Protein AF-A0A917V387-F1 (afdb_monomer_lite)

Structure (mmCIF, N/CA/C/O backbone):
data_AF-A0A917V387-F1
#
_entry.id   AF-A0A917V387-F1
#
loop_
_atom_site.group_PDB
_atom_site.id
_atom_site.type_symbol
_atom_site.label_atom_id
_atom_site.label_alt_id
_atom_site.label_comp_id
_atom_site.label_asym_id
_atom_site.label_entity_id
_atom_site.label_seq_id
_atom_site.pdbx_PDB_ins_code
_atom_site.Cartn_x
_atom_site.Cartn_y
_atom_site.Cartn_z
_atom_site.occupancy
_atom_site.B_iso_or_equiv
_atom_site.auth_seq_id
_atom_site.auth_comp_id
_atom_site.auth_asym_id
_atom_site.auth_atom_id
_atom_site.pdbx_PDB_model_num
ATOM 1 N N . MET A 1 1 ? 35.475 -2.273 1.346 1.00 49.72 1 MET A N 1
ATOM 2 C CA . MET A 1 1 ? 34.022 -1.994 1.319 1.00 49.72 1 MET A CA 1
ATOM 3 C C . MET A 1 1 ? 33.375 -2.943 0.324 1.00 49.72 1 MET A C 1
ATOM 5 O O . MET A 1 1 ? 33.322 -2.626 -0.855 1.00 49.72 1 MET A O 1
ATOM 9 N N . THR A 1 2 ? 32.951 -4.127 0.762 1.00 61.50 2 THR A N 1
ATOM 10 C CA . THR A 1 2 ? 32.166 -5.027 -0.096 1.00 61.50 2 THR A CA 1
ATOM 11 C C . THR A 1 2 ? 30.711 -4.591 0.020 1.00 61.50 2 THR A C 1
ATOM 13 O O . THR A 1 2 ? 30.075 -4.845 1.039 1.00 61.50 2 THR A O 1
ATOM 16 N N . GLY A 1 3 ? 30.216 -3.834 -0.960 1.00 68.38 3 GLY A N 1
ATOM 17 C CA . GLY A 1 3 ? 28.802 -3.470 -1.025 1.00 68.38 3 GLY A CA 1
ATOM 18 C C . GLY A 1 3 ? 27.975 -4.696 -1.400 1.00 68.38 3 GLY A C 1
ATOM 19 O O . GLY A 1 3 ? 28.321 -5.392 -2.353 1.00 68.38 3 GLY A O 1
ATOM 20 N N . ALA A 1 4 ? 26.913 -4.981 -0.647 1.00 75.94 4 ALA A N 1
ATOM 21 C CA . ALA A 1 4 ? 25.945 -5.999 -1.035 1.00 75.94 4 ALA A CA 1
ATOM 22 C C . ALA A 1 4 ? 25.326 -5.629 -2.393 1.00 75.94 4 ALA A C 1
ATOM 24 O O . ALA A 1 4 ? 25.021 -4.459 -2.638 1.00 75.94 4 ALA A O 1
ATOM 25 N N . ALA A 1 5 ? 25.162 -6.614 -3.278 1.00 79.31 5 ALA A N 1
ATOM 26 C CA . ALA A 1 5 ? 24.484 -6.403 -4.551 1.00 79.31 5 ALA A CA 1
ATOM 27 C C . ALA A 1 5 ? 23.027 -5.958 -4.306 1.00 79.31 5 ALA A C 1
ATOM 29 O O . ALA A 1 5 ? 22.403 -6.432 -3.351 1.00 79.31 5 ALA A O 1
ATOM 30 N N . PRO A 1 6 ? 22.474 -5.058 -5.138 1.00 82.81 6 PRO A N 1
ATOM 31 C CA . PRO A 1 6 ? 21.083 -4.650 -5.009 1.00 82.81 6 PRO A CA 1
ATOM 32 C C . PRO A 1 6 ? 20.161 -5.857 -5.211 1.00 82.81 6 PRO A C 1
ATOM 34 O O . PRO A 1 6 ? 20.354 -6.652 -6.131 1.00 82.81 6 PRO A O 1
ATOM 37 N N . ALA A 1 7 ? 19.163 -5.992 -4.338 1.00 87.50 7 ALA A N 1
ATOM 38 C CA . ALA A 1 7 ? 18.153 -7.034 -4.459 1.00 87.50 7 ALA A CA 1
ATOM 39 C C . ALA A 1 7 ? 17.296 -6.815 -5.723 1.00 87.50 7 ALA A C 1
ATOM 41 O O . ALA A 1 7 ? 17.080 -5.663 -6.121 1.00 87.50 7 ALA A O 1
ATOM 42 N N . PRO A 1 8 ? 16.794 -7.892 -6.356 1.00 91.25 8 PRO A N 1
ATOM 43 C CA . PRO A 1 8 ? 15.844 -7.764 -7.452 1.00 91.25 8 PRO A CA 1
ATOM 44 C C . PRO A 1 8 ? 14.556 -7.080 -6.977 1.00 91.25 8 PRO A C 1
ATOM 46 O O . PRO A 1 8 ? 14.179 -7.165 -5.808 1.00 91.25 8 PRO A O 1
ATOM 49 N N . PHE A 1 9 ? 13.872 -6.404 -7.900 1.00 89.12 9 PHE A N 1
ATOM 50 C CA . PHE A 1 9 ? 12.580 -5.788 -7.610 1.00 89.12 9 PHE A CA 1
ATOM 51 C C . PHE A 1 9 ? 11.523 -6.867 -7.287 1.00 89.12 9 PHE A C 1
ATOM 53 O O . PHE A 1 9 ? 11.428 -7.843 -8.038 1.00 89.12 9 PHE A O 1
ATOM 60 N N . PRO A 1 10 ? 10.723 -6.709 -6.213 1.00 93.06 10 PRO A N 1
ATOM 61 C CA . PRO A 1 10 ? 9.738 -7.703 -5.789 1.00 93.06 10 PRO A CA 1
ATOM 62 C C . PRO A 1 10 ? 8.468 -7.619 -6.649 1.00 93.06 10 PRO A C 1
ATOM 64 O O . PRO A 1 10 ? 7.495 -6.950 -6.304 1.00 93.06 10 PRO A O 1
ATOM 67 N N . TRP A 1 11 ? 8.489 -8.277 -7.809 1.00 94.50 11 TRP A N 1
ATOM 68 C CA . TRP A 1 11 ? 7.373 -8.246 -8.760 1.00 94.50 11 TRP A CA 1
ATOM 69 C C . TRP A 1 11 ? 6.079 -8.839 -8.207 1.00 94.50 11 TRP A C 1
ATOM 71 O O . TRP A 1 11 ? 5.016 -8.267 -8.446 1.00 94.50 11 TRP A O 1
ATOM 81 N N . ASP A 1 12 ? 6.170 -9.935 -7.455 1.00 96.62 12 ASP A N 1
ATOM 82 C CA . ASP A 1 12 ? 4.997 -10.626 -6.916 1.00 96.62 12 ASP A CA 1
ATOM 83 C C . ASP A 1 12 ? 4.232 -9.729 -5.932 1.00 96.62 12 ASP A C 1
ATOM 85 O O . ASP A 1 12 ? 3.039 -9.496 -6.120 1.00 96.62 12 ASP A O 1
ATOM 89 N N . ASP A 1 13 ? 4.931 -9.106 -4.976 1.00 94.38 13 ASP A N 1
ATOM 90 C CA . ASP A 1 13 ? 4.329 -8.182 -4.002 1.00 94.38 13 ASP A CA 1
ATOM 91 C C . ASP A 1 13 ? 3.679 -6.965 -4.682 1.00 94.38 13 ASP A C 1
ATOM 93 O O . ASP A 1 13 ? 2.602 -6.499 -4.286 1.00 94.38 13 ASP A O 1
ATOM 97 N N . ALA A 1 14 ? 4.339 -6.428 -5.715 1.00 95.00 14 ALA A N 1
ATOM 98 C CA . ALA A 1 14 ? 3.841 -5.283 -6.469 1.00 95.00 14 ALA A CA 1
ATOM 99 C C . ALA A 1 14 ? 2.546 -5.625 -7.224 1.00 95.00 14 ALA A C 1
ATOM 101 O O . ALA A 1 14 ? 1.592 -4.843 -7.184 1.00 95.00 14 ALA A O 1
ATOM 102 N N . LEU A 1 15 ? 2.500 -6.792 -7.874 1.00 96.50 15 LEU A N 1
ATOM 103 C CA . LEU A 1 15 ? 1.325 -7.272 -8.602 1.00 96.50 15 LEU A CA 1
ATOM 104 C C . LEU A 1 15 ? 0.182 -7.641 -7.652 1.00 96.50 15 LEU A C 1
ATOM 106 O O . LEU A 1 15 ? -0.953 -7.229 -7.894 1.00 96.50 15 LEU A O 1
ATOM 110 N N . GLU A 1 16 ? 0.467 -8.343 -6.553 1.00 96.19 16 GLU A N 1
ATOM 111 C CA . GLU A 1 16 ? -0.535 -8.697 -5.542 1.00 96.19 16 GLU A CA 1
ATOM 112 C C . GLU A 1 16 ? -1.186 -7.439 -4.955 1.00 96.19 16 GLU A C 1
ATOM 114 O O . GLU A 1 16 ? -2.414 -7.324 -4.897 1.00 96.19 16 GLU A O 1
ATOM 119 N N . THR A 1 17 ? -0.372 -6.444 -4.590 1.00 95.31 17 THR A N 1
ATOM 120 C CA . THR A 1 17 ? -0.874 -5.203 -3.992 1.00 95.31 17 THR A CA 1
ATOM 121 C C . THR A 1 17 ? -1.692 -4.371 -4.985 1.00 95.31 17 THR A C 1
ATOM 123 O O . THR A 1 17 ? -2.738 -3.820 -4.622 1.00 95.31 17 THR A O 1
ATOM 126 N N . ALA A 1 18 ? -1.228 -4.265 -6.235 1.00 96.31 18 ALA A N 1
ATOM 127 C CA . ALA A 1 18 ? -1.898 -3.487 -7.272 1.00 96.31 18 ALA A CA 1
ATOM 128 C C . ALA A 1 18 ? -3.238 -4.105 -7.686 1.00 96.31 18 ALA A C 1
ATOM 130 O O . ALA A 1 18 ? -4.253 -3.408 -7.716 1.00 96.31 18 ALA A O 1
ATOM 131 N N . LEU A 1 19 ? -3.256 -5.407 -7.971 1.00 97.19 19 LEU A N 1
ATOM 132 C CA . LEU A 1 19 ? -4.442 -6.089 -8.490 1.00 97.19 19 LEU A CA 1
ATOM 133 C C . LEU A 1 19 ? -5.452 -6.443 -7.385 1.00 97.19 19 LEU A C 1
ATOM 135 O O . LEU A 1 19 ? -6.641 -6.574 -7.667 1.00 97.19 19 LEU A O 1
ATOM 139 N N . GLY A 1 20 ? -5.002 -6.579 -6.133 1.00 95.31 20 GLY A N 1
ATOM 140 C CA . GLY A 1 20 ? -5.855 -6.859 -4.980 1.00 95.31 20 GLY A CA 1
ATOM 141 C C . GLY A 1 20 ? -6.261 -5.586 -4.221 1.00 95.31 20 GLY A C 1
ATOM 142 O O . GLY A 1 20 ? -7.235 -4.935 -4.599 1.00 95.31 20 GLY A O 1
ATOM 143 N N . PRO A 1 21 ? -5.554 -5.201 -3.139 1.00 93.25 21 PRO A N 1
ATOM 144 C CA . PRO A 1 21 ? -5.927 -4.082 -2.265 1.00 93.25 21 PRO A CA 1
ATOM 145 C C . PRO A 1 21 ? -6.208 -2.739 -2.956 1.00 93.25 21 PRO A C 1
ATOM 147 O O . PRO A 1 21 ? -7.069 -1.979 -2.486 1.00 93.25 21 PRO A O 1
ATOM 150 N N . LEU A 1 22 ? -5.471 -2.422 -4.028 1.00 94.56 22 LEU A N 1
ATOM 151 C CA . LEU A 1 22 ? -5.652 -1.195 -4.810 1.00 94.56 22 LEU A CA 1
ATOM 152 C C . LEU A 1 22 ? -6.750 -1.310 -5.876 1.00 94.56 22 LEU A C 1
ATOM 154 O O . LEU A 1 22 ? -7.275 -0.281 -6.299 1.00 94.56 22 LEU A O 1
ATOM 158 N N . GLY A 1 23 ? -7.112 -2.528 -6.290 1.00 96.19 23 GLY A N 1
ATOM 159 C CA . GLY A 1 23 ? -8.125 -2.780 -7.318 1.00 96.19 23 GLY A CA 1
ATOM 160 C C . GLY A 1 23 ? -7.757 -2.237 -8.702 1.00 96.19 23 GLY A C 1
ATOM 161 O O . GLY A 1 23 ? -8.645 -1.908 -9.488 1.00 96.19 23 GLY A O 1
ATOM 162 N N . TRP A 1 24 ? -6.465 -2.080 -8.998 1.00 97.31 24 TRP A N 1
ATOM 163 C CA . TRP A 1 24 ? -6.008 -1.631 -10.309 1.00 97.31 24 TRP A CA 1
ATOM 164 C C . TRP A 1 24 ? -6.173 -2.734 -11.348 1.00 97.31 24 TRP A C 1
ATOM 166 O O . TRP A 1 24 ? -6.018 -3.920 -11.065 1.00 97.31 24 TRP A O 1
ATOM 176 N N . THR A 1 25 ? -6.443 -2.333 -12.588 1.00 98.12 25 THR A N 1
ATOM 177 C CA . THR A 1 25 ? -6.346 -3.256 -13.722 1.00 98.12 25 THR A CA 1
ATOM 178 C C . THR A 1 25 ? -4.876 -3.484 -14.095 1.00 98.12 25 THR A C 1
ATOM 180 O O . THR A 1 25 ? -4.036 -2.621 -13.809 1.00 98.12 25 THR A O 1
ATOM 183 N N . PRO A 1 26 ? -4.543 -4.581 -14.801 1.00 97.69 26 PRO A N 1
ATOM 184 C CA . PRO A 1 26 ? -3.194 -4.777 -15.327 1.00 97.69 26 PRO A CA 1
ATOM 185 C C . PRO A 1 26 ? -2.700 -3.613 -16.202 1.00 97.69 26 PRO A C 1
ATOM 187 O O . PRO A 1 26 ? -1.539 -3.232 -16.094 1.00 97.69 26 PRO A O 1
ATOM 190 N N . ASP A 1 27 ? -3.564 -3.001 -17.024 1.00 98.44 27 ASP A N 1
ATOM 191 C CA . ASP A 1 27 ? -3.186 -1.839 -17.852 1.00 98.44 27 ASP A CA 1
ATOM 192 C C . ASP A 1 27 ? -2.830 -0.620 -16.988 1.00 98.44 27 ASP A C 1
ATOM 194 O O . ASP A 1 27 ? -1.802 0.018 -17.210 1.00 98.44 27 ASP A O 1
ATOM 198 N N . THR A 1 28 ? -3.619 -0.342 -15.944 1.00 98.25 28 THR A N 1
ATOM 199 C CA . THR A 1 28 ? -3.317 0.734 -14.988 1.00 98.25 28 THR A CA 1
ATOM 200 C C . THR A 1 28 ? -1.967 0.512 -14.307 1.00 98.25 28 THR A C 1
ATOM 202 O O . THR A 1 28 ? -1.178 1.448 -14.2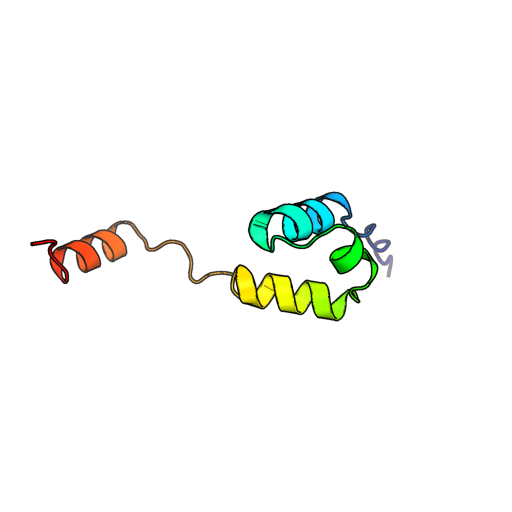09 1.00 98.25 28 THR A O 1
ATOM 205 N N . PHE A 1 29 ? -1.676 -0.723 -13.883 1.00 97.56 29 PHE A N 1
ATOM 206 C CA . PHE A 1 29 ? -0.396 -1.072 -13.266 1.00 97.56 29 PHE A CA 1
ATOM 207 C C . PHE A 1 29 ? 0.786 -0.851 -14.216 1.00 97.56 29 PHE A C 1
ATOM 209 O O . PHE A 1 29 ? 1.750 -0.193 -13.838 1.00 97.56 29 PHE A O 1
ATOM 216 N N . TRP A 1 30 ? 0.700 -1.335 -15.458 1.00 96.88 30 TRP A N 1
ATOM 217 C CA . TRP A 1 30 ? 1.799 -1.209 -16.422 1.00 96.88 30 TRP A CA 1
ATOM 218 C C . TRP A 1 30 ? 2.025 0.218 -16.929 1.00 96.88 30 TRP A C 1
ATOM 220 O O . TRP A 1 30 ? 3.126 0.540 -17.375 1.00 96.88 30 TRP A O 1
ATOM 230 N N . ARG A 1 31 ? 1.008 1.083 -16.857 1.00 98.12 31 ARG A N 1
ATOM 231 C CA . ARG A 1 31 ? 1.134 2.514 -17.176 1.00 98.12 31 ARG A CA 1
ATOM 232 C C . ARG A 1 31 ? 1.657 3.350 -16.015 1.00 98.12 31 ARG A C 1
ATOM 234 O O . ARG A 1 31 ? 2.152 4.449 -16.252 1.00 98.12 31 ARG A O 1
ATOM 241 N N . ALA A 1 32 ? 1.518 2.861 -14.787 1.00 97.38 32 ALA A N 1
ATOM 242 C CA . ALA A 1 32 ? 1.961 3.578 -13.608 1.00 97.38 32 ALA A CA 1
ATOM 243 C C . ALA A 1 32 ? 3.488 3.572 -13.494 1.00 97.38 32 ALA A C 1
ATOM 245 O O . ALA A 1 32 ? 4.175 2.590 -13.779 1.00 97.38 32 ALA A O 1
ATOM 246 N N . THR A 1 33 ? 4.031 4.677 -13.004 1.00 96.12 33 THR A N 1
ATOM 247 C CA . THR A 1 33 ? 5.435 4.759 -12.611 1.00 96.12 33 THR A CA 1
ATOM 248 C C . THR A 1 33 ? 5.646 4.127 -11.227 1.00 96.12 33 THR A C 1
ATOM 250 O O . THR A 1 33 ? 4.740 4.137 -10.387 1.00 96.12 33 THR A O 1
ATOM 253 N N . PRO A 1 34 ? 6.866 3.660 -10.897 1.00 92.25 34 PRO A N 1
ATOM 254 C CA . PRO A 1 34 ? 7.165 3.137 -9.559 1.00 92.25 34 PRO A CA 1
ATOM 255 C C . PRO A 1 34 ? 6.863 4.125 -8.419 1.00 92.25 34 PRO A C 1
ATOM 257 O O . PRO A 1 34 ? 6.467 3.725 -7.324 1.00 92.25 34 PRO A O 1
ATOM 260 N N . ARG A 1 35 ? 7.014 5.434 -8.669 1.00 94.25 35 ARG A N 1
ATOM 261 C CA . ARG A 1 35 ? 6.697 6.489 -7.694 1.00 94.25 35 ARG A CA 1
ATOM 262 C C . ARG A 1 35 ? 5.190 6.601 -7.445 1.00 94.25 35 ARG A C 1
ATOM 264 O O . ARG A 1 35 ? 4.785 6.815 -6.305 1.00 94.25 35 ARG A O 1
ATOM 271 N N . GLU A 1 36 ? 4.375 6.458 -8.485 1.00 96.50 36 GLU A N 1
ATOM 272 C CA . GLU A 1 36 ? 2.913 6.455 -8.367 1.00 96.50 36 GLU A CA 1
ATOM 273 C C . GLU A 1 36 ? 2.415 5.196 -7.666 1.00 96.50 36 GLU A C 1
ATOM 275 O O . GLU A 1 36 ? 1.567 5.303 -6.783 1.00 96.50 36 GLU A O 1
ATOM 280 N N . LEU A 1 37 ? 2.997 4.031 -7.972 1.00 94.38 37 LEU A N 1
ATOM 281 C CA . LEU A 1 37 ? 2.713 2.796 -7.244 1.00 94.38 37 LEU A CA 1
ATOM 282 C C . LEU A 1 37 ? 2.997 2.972 -5.745 1.00 94.38 37 LEU A C 1
ATOM 284 O O . LEU A 1 37 ? 2.122 2.720 -4.920 1.00 94.38 37 LEU A O 1
ATOM 288 N N . ALA A 1 38 ? 4.175 3.489 -5.379 1.00 92.06 38 ALA A N 1
ATOM 289 C CA . ALA A 1 38 ? 4.523 3.737 -3.979 1.00 92.06 38 ALA A CA 1
ATOM 290 C C . ALA A 1 38 ? 3.543 4.706 -3.285 1.00 92.06 38 ALA A C 1
ATOM 292 O O . ALA A 1 38 ? 3.155 4.485 -2.135 1.00 92.06 38 ALA A O 1
ATOM 293 N N . ALA A 1 39 ? 3.110 5.762 -3.982 1.00 93.69 39 ALA A N 1
ATOM 294 C CA . ALA A 1 39 ? 2.128 6.710 -3.461 1.00 93.69 39 ALA A CA 1
ATOM 295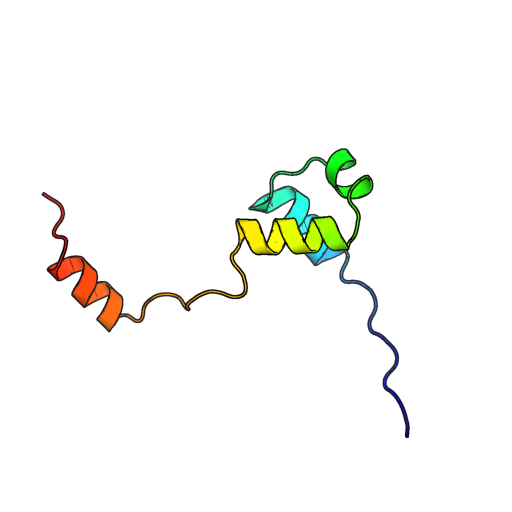 C C . ALA A 1 39 ? 0.740 6.072 -3.275 1.00 93.69 39 ALA A C 1
ATOM 297 O O . ALA A 1 39 ? 0.104 6.293 -2.243 1.00 93.69 39 ALA A O 1
ATOM 298 N N . ALA A 1 40 ? 0.292 5.253 -4.230 1.00 93.88 40 ALA A N 1
ATOM 299 C CA . ALA A 1 40 ? -0.983 4.545 -4.167 1.00 93.88 40 ALA A CA 1
ATOM 300 C C . ALA A 1 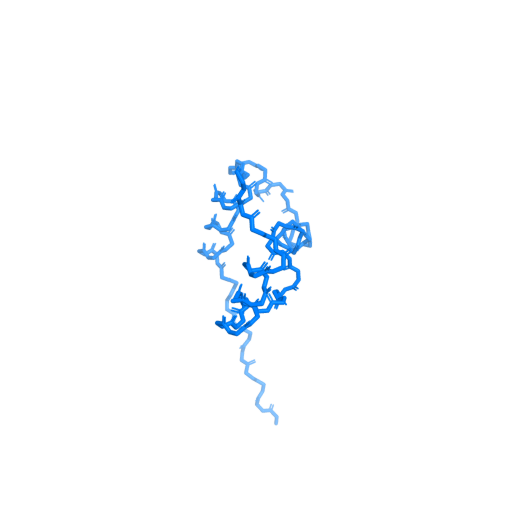40 ? -1.013 3.543 -3.004 1.00 93.88 40 ALA A C 1
ATOM 302 O O . ALA A 1 40 ? -1.951 3.551 -2.203 1.00 93.88 40 ALA A O 1
ATOM 303 N N . VAL A 1 41 ? 0.053 2.748 -2.853 1.00 91.50 41 VAL A N 1
ATOM 304 C CA . VAL A 1 41 ? 0.229 1.806 -1.737 1.00 91.50 41 VAL A CA 1
ATOM 305 C C . VAL A 1 41 ? 0.170 2.540 -0.396 1.00 91.50 41 VAL A C 1
ATOM 307 O O . VAL A 1 41 ? -0.609 2.162 0.480 1.00 91.50 41 VAL A O 1
ATOM 310 N N . ALA A 1 42 ? 0.925 3.634 -0.248 1.00 89.44 42 ALA A N 1
ATOM 311 C CA . ALA A 1 42 ? 0.933 4.431 0.977 1.00 89.44 42 ALA A CA 1
ATOM 312 C C . ALA A 1 42 ? -0.426 5.087 1.280 1.00 89.44 42 ALA A C 1
ATOM 314 O O . ALA A 1 42 ? -0.802 5.201 2.446 1.00 89.44 42 ALA A O 1
ATOM 315 N N . GLY A 1 43 ? -1.163 5.522 0.252 1.00 88.75 43 GLY A N 1
ATOM 316 C CA . GLY A 1 43 ? -2.494 6.109 0.405 1.00 88.75 43 GLY A CA 1
ATOM 317 C C . GLY A 1 43 ? -3.558 5.089 0.816 1.00 88.75 43 GLY A C 1
ATOM 318 O O . GLY A 1 43 ? -4.428 5.405 1.623 1.00 88.75 43 GLY A O 1
ATOM 319 N N . ARG A 1 44 ? -3.480 3.857 0.296 1.00 84.19 44 ARG A N 1
ATOM 320 C CA . ARG A 1 44 ? -4.473 2.803 0.556 1.00 84.19 44 ARG A CA 1
ATOM 321 C C . ARG A 1 44 ? -4.232 2.050 1.858 1.00 84.19 44 ARG A C 1
ATOM 323 O O . ARG A 1 44 ? -5.183 1.773 2.580 1.00 84.19 44 ARG A O 1
ATOM 330 N N . LEU A 1 45 ? -2.981 1.690 2.133 1.00 76.94 45 LEU A N 1
ATOM 331 C CA . LEU A 1 45 ? -2.605 0.870 3.291 1.00 76.94 45 LEU A CA 1
ATOM 332 C C . LEU A 1 45 ? -2.140 1.714 4.488 1.00 76.94 45 LEU A C 1
ATOM 334 O O . LEU A 1 45 ? -1.885 1.177 5.568 1.00 76.94 45 LEU A O 1
ATOM 338 N N . GLY A 1 46 ? -2.047 3.034 4.301 1.00 72.31 46 GLY A N 1
ATOM 339 C CA . GLY A 1 46 ? -1.390 3.947 5.225 1.00 72.31 46 GLY A CA 1
ATOM 340 C C . GLY A 1 46 ? 0.135 3.845 5.125 1.00 72.31 46 GLY A C 1
ATOM 341 O O . GLY A 1 46 ? 0.699 2.799 4.799 1.00 72.31 46 GLY A O 1
ATOM 342 N N . ARG A 1 47 ? 0.847 4.932 5.441 1.00 64.94 47 ARG A N 1
ATOM 343 C CA . ARG A 1 47 ? 2.294 4.858 5.700 1.00 64.94 47 ARG A CA 1
ATOM 344 C C . ARG A 1 47 ? 2.471 4.048 6.979 1.00 64.94 47 ARG A C 1
ATOM 346 O O . ARG A 1 47 ? 2.129 4.577 8.026 1.00 64.94 47 ARG A O 1
ATOM 353 N N . ALA A 1 48 ? 2.909 2.792 6.875 1.00 56.84 48 ALA A N 1
ATOM 354 C CA . ALA A 1 48 ? 3.237 1.905 7.998 1.00 56.84 48 ALA A CA 1
ATOM 355 C C . ALA A 1 48 ? 2.424 2.200 9.279 1.00 56.84 48 ALA A C 1
ATOM 357 O O . ALA A 1 48 ? 2.912 2.854 10.195 1.00 56.84 48 ALA A O 1
ATOM 358 N N . ARG A 1 49 ? 1.157 1.759 9.264 1.00 56.91 49 ARG A N 1
ATOM 359 C CA . ARG A 1 49 ? 0.260 1.490 10.403 1.00 56.91 49 ARG A CA 1
ATOM 360 C C . ARG A 1 49 ? 0.713 2.042 11.767 1.00 56.91 49 ARG A C 1
ATOM 362 O O . ARG A 1 49 ? 1.625 1.501 12.388 1.00 56.91 49 ARG A O 1
ATOM 369 N N . ALA A 1 50 ? -0.096 2.935 12.344 1.00 61.06 50 ALA A N 1
ATOM 370 C CA . ALA A 1 50 ? -0.415 2.756 13.760 1.00 61.06 50 ALA A CA 1
ATOM 371 C C . ALA A 1 50 ? -0.807 1.277 13.924 1.00 61.06 50 ALA A C 1
ATOM 373 O O . ALA A 1 50 ? -1.680 0.797 13.194 1.00 61.06 50 ALA A O 1
ATOM 374 N N . GLY A 1 51 ? -0.061 0.529 14.743 1.00 68.81 51 GLY A N 1
ATOM 375 C CA . GLY A 1 51 ? -0.282 -0.905 14.922 1.00 68.81 51 GLY A CA 1
ATOM 376 C C . GLY A 1 51 ? -1.747 -1.197 15.240 1.00 68.81 51 GLY A C 1
ATOM 377 O O . GLY A 1 51 ? -2.476 -0.311 15.693 1.00 68.81 51 GLY A O 1
ATOM 378 N N . ALA A 1 52 ? -2.186 -2.438 15.004 1.00 75.00 52 ALA A N 1
ATOM 379 C CA . ALA A 1 52 ? -3.488 -2.864 15.510 1.00 75.00 52 ALA A CA 1
ATOM 380 C C . ALA A 1 52 ? -3.600 -2.449 16.993 1.00 75.00 52 ALA A C 1
ATOM 382 O O . ALA A 1 52 ? -2.608 -2.597 17.720 1.00 75.00 52 ALA A O 1
ATOM 383 N N . PRO A 1 53 ? -4.739 -1.882 17.434 1.00 80.38 53 PRO A N 1
ATOM 384 C CA . PRO A 1 53 ? -4.884 -1.459 18.817 1.00 80.38 53 PRO A CA 1
ATOM 385 C C . PRO A 1 53 ? -4.572 -2.640 19.732 1.00 80.38 53 PRO A C 1
ATOM 387 O O . PRO A 1 53 ? -4.933 -3.784 19.437 1.00 80.38 53 PRO A O 1
ATOM 390 N N . THR A 1 54 ? -3.879 -2.371 20.837 1.00 89.69 54 THR A N 1
ATOM 391 C CA . THR A 1 54 ? -3.674 -3.407 21.847 1.00 89.69 54 THR A CA 1
ATOM 392 C C . THR A 1 54 ? -5.031 -3.864 22.370 1.00 89.69 54 THR A C 1
ATOM 394 O O . THR A 1 54 ? -6.041 -3.164 22.239 1.00 89.69 54 THR A O 1
ATOM 397 N N . ARG A 1 55 ? -5.065 -5.040 22.996 1.00 91.88 55 ARG A N 1
ATOM 398 C CA . ARG A 1 55 ? -6.298 -5.545 23.603 1.00 91.88 55 ARG A CA 1
ATOM 399 C C . ARG A 1 55 ? -6.891 -4.546 24.600 1.00 91.88 55 ARG A C 1
ATOM 401 O O . ARG A 1 55 ? -8.102 -4.353 24.604 1.00 91.88 55 ARG A O 1
ATOM 408 N N . ASP A 1 56 ? -6.038 -3.873 25.364 1.00 95.81 56 ASP A N 1
ATOM 409 C CA . ASP A 1 56 ? -6.449 -2.861 26.338 1.00 95.81 56 ASP A CA 1
ATOM 410 C C . ASP A 1 56 ? -7.013 -1.613 25.653 1.00 95.81 56 ASP A C 1
ATOM 412 O O . ASP A 1 56 ? -8.057 -1.103 26.058 1.00 95.81 56 ASP A O 1
ATOM 416 N N . THR A 1 57 ? -6.380 -1.149 24.568 1.00 93.31 57 THR A N 1
ATOM 417 C CA . THR A 1 57 ? -6.902 -0.035 23.765 1.00 93.31 57 THR A CA 1
ATOM 418 C C . THR A 1 57 ? -8.261 -0.379 23.162 1.00 93.31 57 THR A C 1
ATOM 420 O O . THR A 1 57 ? -9.173 0.444 23.205 1.00 93.31 57 THR A O 1
ATOM 423 N N . LEU A 1 58 ? -8.426 -1.594 22.638 1.00 94.12 58 LEU A N 1
ATOM 424 C CA . LEU A 1 58 ? -9.703 -2.044 22.096 1.00 94.12 58 LEU A CA 1
ATOM 425 C C . LEU A 1 58 ? -10.786 -2.108 23.185 1.00 94.12 58 LEU A C 1
ATOM 427 O O . LEU A 1 58 ? -11.887 -1.608 22.969 1.00 94.12 58 LEU A O 1
ATOM 431 N N . ALA A 1 59 ? -10.473 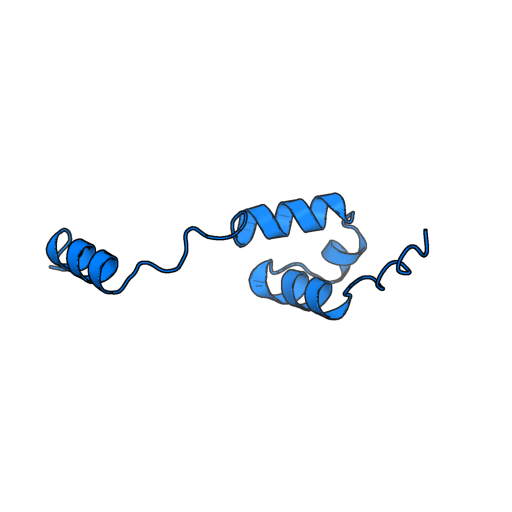-2.654 24.363 1.00 95.69 59 ALA A N 1
ATOM 432 C CA . ALA A 1 59 ? -11.411 -2.717 25.483 1.00 95.69 59 ALA A CA 1
ATOM 433 C C . ALA A 1 59 ? -11.848 -1.319 25.954 1.00 95.69 59 ALA A C 1
ATOM 435 O O . ALA A 1 59 ? -13.035 -1.091 26.193 1.00 95.69 59 ALA A O 1
ATOM 436 N N . ALA A 1 60 ? -10.912 -0.366 26.029 1.00 95.69 60 ALA A N 1
ATOM 437 C CA . ALA A 1 60 ? -11.218 1.022 26.364 1.00 95.69 60 ALA A CA 1
ATOM 438 C C . ALA A 1 60 ? -12.150 1.675 25.329 1.00 95.69 60 ALA A C 1
ATOM 440 O O . ALA A 1 60 ? -13.085 2.379 25.707 1.00 95.69 60 ALA A O 1
ATOM 441 N N . LEU A 1 61 ? -11.936 1.407 24.035 1.00 94.56 61 LEU A N 1
ATOM 442 C CA . LEU A 1 61 ? -12.806 1.902 22.964 1.00 94.56 61 LEU A CA 1
ATOM 443 C C . LEU A 1 61 ? -14.218 1.313 23.054 1.00 94.56 61 LEU A C 1
ATOM 445 O O . LEU A 1 61 ? -15.184 2.063 22.967 1.00 94.56 61 LEU A O 1
ATOM 449 N N . MET A 1 62 ? -14.348 0.005 23.290 1.00 95.88 62 MET A N 1
ATOM 450 C CA . MET A 1 62 ? -15.655 -0.646 23.450 1.00 95.88 62 MET A CA 1
ATOM 451 C C . MET A 1 62 ? -16.438 -0.091 24.649 1.00 95.88 62 MET A C 1
ATOM 453 O O . MET A 1 62 ? -17.647 0.096 24.564 1.00 95.88 62 MET A O 1
ATOM 457 N N . ALA A 1 63 ? -15.754 0.204 25.760 1.00 95.44 63 ALA A N 1
ATOM 458 C CA . ALA A 1 63 ? -16.382 0.822 26.927 1.00 95.44 63 ALA A CA 1
ATOM 459 C C . ALA A 1 63 ? -16.797 2.282 26.668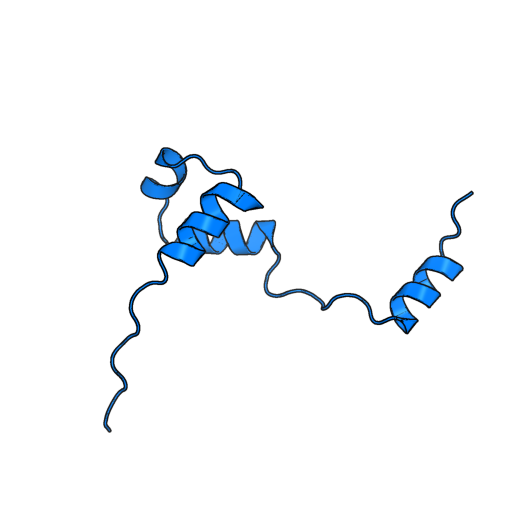 1.00 95.44 63 ALA A C 1
ATOM 461 O O . ALA A 1 63 ? -17.838 2.723 27.152 1.00 95.44 63 ALA A O 1
ATOM 462 N N . ALA A 1 64 ? -15.988 3.031 25.911 1.00 96.12 64 ALA A N 1
ATOM 463 C CA . ALA A 1 64 ? -16.256 4.429 25.579 1.00 96.12 64 ALA A CA 1
ATOM 464 C C . ALA A 1 64 ? -17.389 4.600 24.549 1.00 96.12 64 ALA A C 1
ATOM 466 O O . ALA A 1 64 ? -18.112 5.595 24.599 1.00 96.12 64 ALA A O 1
ATOM 467 N N . PHE A 1 65 ? -17.554 3.637 23.639 1.00 95.12 65 PHE A N 1
ATOM 468 C CA . PHE A 1 65 ? -18.533 3.672 22.551 1.00 95.12 65 PHE A CA 1
ATOM 469 C C . PHE A 1 65 ? -19.391 2.394 22.541 1.00 95.12 65 PHE A C 1
ATOM 471 O O . PHE A 1 65 ? -19.185 1.531 21.691 1.00 95.12 65 PHE A O 1
ATOM 478 N N . PRO A 1 66 ? -20.337 2.238 23.484 1.00 90.12 66 PRO A N 1
ATOM 479 C CA 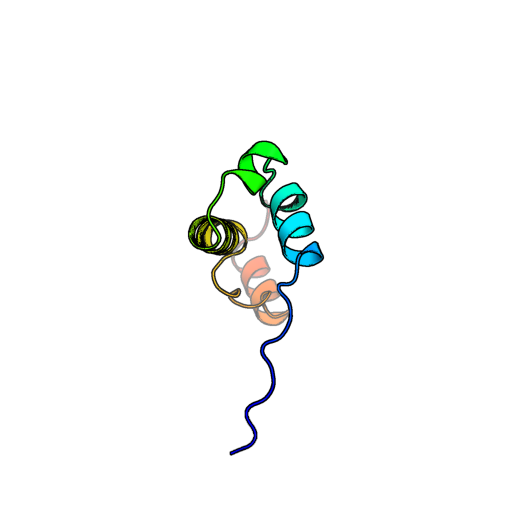. PRO A 1 66 ? -21.202 1.065 23.527 1.00 90.12 66 PRO A CA 1
ATOM 480 C C . PRO A 1 66 ? -22.218 1.088 22.379 1.00 90.12 66 PRO A C 1
ATOM 482 O O . PRO A 1 66 ? -22.942 2.074 22.204 1.00 90.12 66 PRO A O 1
ATOM 485 N N . ASP A 1 67 ? -22.294 -0.017 21.639 1.00 90.56 67 ASP A N 1
ATOM 486 C CA . ASP A 1 67 ? -23.302 -0.225 20.600 1.00 90.56 67 ASP A CA 1
ATOM 487 C C . ASP A 1 67 ? -24.694 -0.298 21.252 1.00 90.56 67 ASP A C 1
ATOM 489 O O . ASP A 1 67 ? -24.911 -1.071 22.190 1.00 90.56 67 ASP A O 1
ATOM 493 N N . ARG A 1 68 ? -25.621 0.551 20.796 1.00 74.00 68 ARG A N 1
ATOM 494 C CA . ARG A 1 68 ? -27.021 0.584 21.247 1.00 74.00 68 ARG A CA 1
ATOM 495 C C . ARG A 1 68 ? -27.940 -0.029 20.209 1.00 74.00 68 ARG A C 1
ATOM 497 O O . ARG A 1 68 ? -27.679 0.207 19.009 1.00 74.00 68 ARG A O 1
#

InterPro domains:
  IPR019056 Phage tail assembly chaperone protein, TAC6 [PF09550] (9-68)

Radius of gyration: 18.68 Å; chains: 1; bounding box: 61×17×45 Å

Secondary structure (DSSP, 8-state):
--PPPPPPP-HHHHHHHHHTTT---HHHHHHS-HHHHHHHHHHHH-SS-PPPPPHHHHHHHHHHS---

Sequence (68 aa):
MTGAAPAPFPWDDALETALGPLGWTPDTFWRATPRELAAAVAGRLGRARAGAPTRDTLAALMAAFPDR

pLDDT: mean 88.35, std 11.93, range [49.72, 98.44]

Foldseek 3Di:
DPDDDDDDDPPVVLCCCCVPQLVHDPVRSVPDDPVVSVVSSCVRVNDPDPPDDDPVRVVVVCVVDPDD

Organism: NCBI:txid690164